Protein AF-A0A3C0P037-F1 (afdb_monomer)

pLDDT: mean 93.6, std 6.05, range [65.19, 98.56]

Sequence (70 aa):
YGAQGGQGKDLVHFFNEDGLGAIVNSSRGIIAAYKQDKYAEYGEDNFAEASRAAVIDMKEDISTALEAAK

Secondary structure (DSSP, 8-state):
--TTS--GGGTGGGS-TTS-S-----SHHHHTGGGSGGGGGG-GGGHHHHHHHHHHHHHHHHHHHHHHT-

Solvent-accessible surface area (backbone atoms only — not comparable to full-atom values): 4054 Å² total; per-residue (Å²): 82,42,93,88,74,45,51,33,68,79,46,46,88,60,34,45,97,88,70,44,87,63,86,87,62,61,58,66,59,24,85,45,18,28,80,35,79,92,29,45,89,50,34,71,91,34,35,67,58,16,22,51,51,37,50,50,53,51,51,51,44,36,52,53,30,48,64,75,71,109

Foldseek 3Di:
DPPVPDWLLNCQVCADLVRHRDDDDDDCLQQVQLVDPVQVVCHPVNSVVSSVVSVVVRVCRNVVNNVVVD

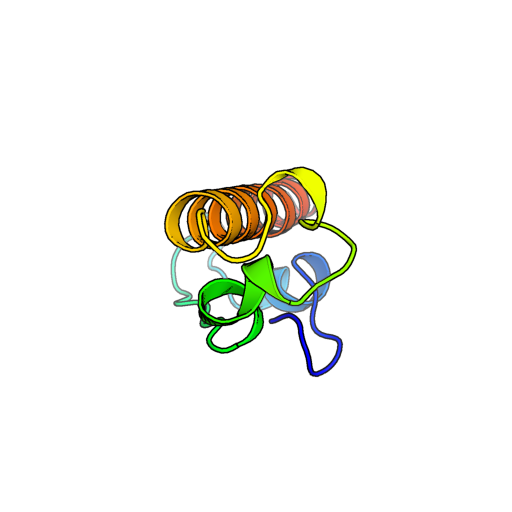Mean predicted aligned error: 2.93 Å

Structure (m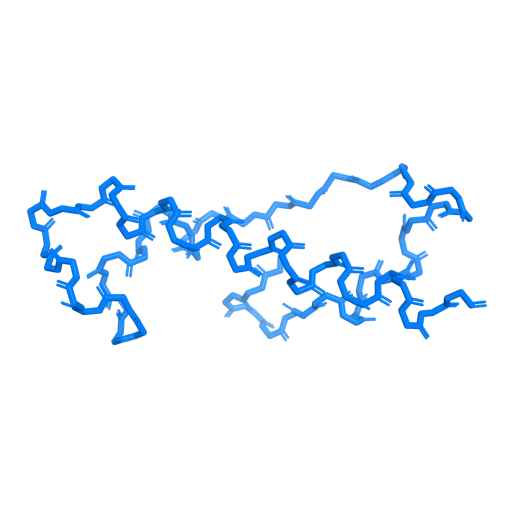mCIF, N/CA/C/O backbone):
data_AF-A0A3C0P037-F1
#
_entry.id   AF-A0A3C0P037-F1
#
loop_
_atom_site.group_PDB
_atom_site.id
_atom_site.type_symbol
_atom_site.label_atom_id
_atom_site.label_alt_id
_atom_site.label_comp_id
_atom_site.label_asym_id
_atom_site.label_entity_id
_atom_site.label_seq_id
_atom_site.pdbx_PDB_ins_code
_atom_site.Cartn_x
_atom_site.Cartn_y
_atom_site.Cartn_z
_atom_site.occupancy
_atom_site.B_iso_or_equiv
_atom_site.auth_seq_id
_atom_site.auth_comp_id
_atom_site.auth_asym_id
_atom_site.auth_atom_id
_atom_site.pdbx_PDB_model_num
ATOM 1 N N . TYR A 1 1 ? 5.200 -7.531 -1.375 1.00 75.50 1 TYR A N 1
ATOM 2 C CA . TYR A 1 1 ? 6.200 -6.756 -0.607 1.00 75.50 1 TYR A CA 1
ATOM 3 C C . TYR A 1 1 ? 5.700 -6.628 0.841 1.00 75.50 1 TYR A C 1
ATOM 5 O O . TYR A 1 1 ? 4.533 -6.930 1.080 1.00 75.50 1 TYR A O 1
ATOM 13 N N . GLY A 1 2 ? 6.532 -6.310 1.828 1.00 76.56 2 GLY A N 1
ATOM 14 C CA . GLY A 1 2 ? 6.120 -6.228 3.236 1.00 76.56 2 GLY A CA 1
ATOM 15 C C . GLY A 1 2 ? 6.482 -7.473 4.046 1.00 76.56 2 GLY A C 1
ATOM 16 O O . GLY A 1 2 ? 7.649 -7.815 4.109 1.00 76.56 2 GLY A O 1
ATOM 17 N N . ALA A 1 3 ? 5.511 -8.161 4.661 1.00 65.19 3 ALA A N 1
ATOM 18 C CA . ALA A 1 3 ? 5.691 -9.136 5.761 1.00 65.19 3 ALA A CA 1
ATOM 19 C C . ALA A 1 3 ? 6.728 -10.279 5.586 1.00 65.19 3 ALA A C 1
ATOM 21 O O . ALA A 1 3 ? 7.032 -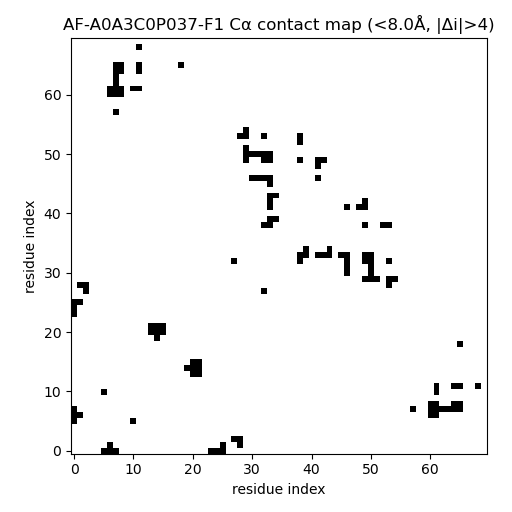10.962 6.557 1.00 65.19 3 ALA A O 1
ATOM 22 N N . GLN A 1 4 ? 7.251 -10.509 4.377 1.00 75.69 4 GLN A N 1
ATOM 23 C CA . GLN A 1 4 ? 8.349 -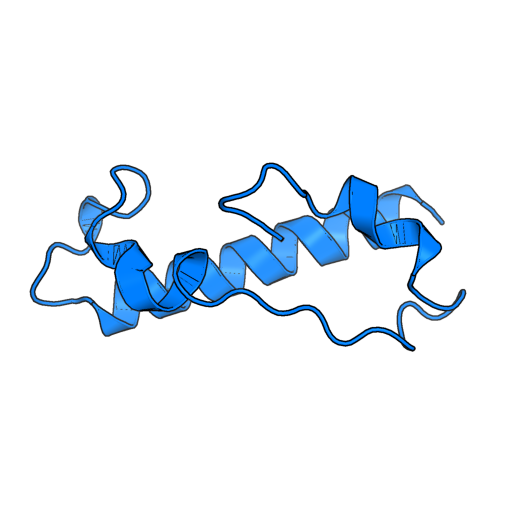11.450 4.093 1.00 75.69 4 GLN A CA 1
ATOM 24 C C . GLN A 1 4 ? 9.705 -10.748 3.851 1.00 75.69 4 GLN A C 1
ATOM 26 O O . GLN A 1 4 ? 10.642 -11.370 3.370 1.00 75.69 4 GLN A O 1
ATOM 31 N N . GLY A 1 5 ? 9.808 -9.451 4.153 1.00 79.00 5 GLY A N 1
ATOM 32 C CA . GLY A 1 5 ? 11.025 -8.640 4.074 1.00 79.00 5 GLY A CA 1
ATOM 33 C C . GLY A 1 5 ? 11.204 -7.799 2.804 1.00 79.00 5 GLY A C 1
ATOM 34 O O . GLY A 1 5 ? 12.074 -6.940 2.800 1.00 79.00 5 GLY A O 1
ATOM 35 N N . GLY A 1 6 ? 10.403 -7.993 1.750 1.00 84.56 6 GLY A N 1
ATOM 36 C CA . GLY A 1 6 ? 10.585 -7.255 0.487 1.00 84.56 6 GLY A CA 1
ATOM 37 C C . GLY A 1 6 ? 10.162 -5.781 0.566 1.00 84.56 6 GLY A C 1
ATOM 38 O O . GLY A 1 6 ? 9.043 -5.496 0.996 1.00 84.56 6 GLY A O 1
ATOM 39 N N . GLN A 1 7 ? 11.017 -4.874 0.102 1.00 91.44 7 GLN A N 1
ATOM 40 C CA . GLN A 1 7 ? 10.850 -3.412 0.093 1.00 91.44 7 GLN A CA 1
ATOM 41 C C . GLN A 1 7 ? 10.813 -2.863 -1.343 1.00 91.44 7 GLN A C 1
ATOM 43 O O . GLN A 1 7 ? 11.184 -3.572 -2.275 1.00 91.44 7 GLN A O 1
ATOM 48 N N . GLY A 1 8 ? 10.416 -1.601 -1.538 1.00 92.94 8 GLY A N 1
ATOM 49 C CA . GLY A 1 8 ? 10.351 -0.952 -2.854 1.00 92.94 8 GLY A CA 1
ATOM 50 C C . GLY A 1 8 ? 11.642 -1.078 -3.670 1.00 92.94 8 GLY A C 1
ATOM 51 O O . GLY A 1 8 ? 11.593 -1.426 -4.849 1.00 92.94 8 GLY A O 1
ATOM 52 N N . LYS A 1 9 ? 12.808 -0.913 -3.029 1.00 94.38 9 LYS A N 1
ATOM 53 C CA . LYS A 1 9 ? 14.134 -1.070 -3.665 1.00 94.38 9 LYS A CA 1
ATOM 54 C C . LYS A 1 9 ? 14.367 -2.459 -4.273 1.00 94.38 9 LYS A C 1
ATOM 56 O O . LYS A 1 9 ? 15.047 -2.575 -5.284 1.00 94.38 9 LYS A O 1
ATOM 61 N N . ASP A 1 10 ? 13.785 -3.501 -3.678 1.00 93.75 10 ASP A N 1
ATOM 62 C CA . ASP A 1 10 ? 13.937 -4.880 -4.150 1.00 93.75 10 ASP A CA 1
ATOM 63 C C . ASP A 1 10 ? 13.052 -5.143 -5.376 1.00 93.75 10 ASP A C 1
ATOM 65 O O . ASP A 1 10 ? 13.176 -6.182 -6.024 1.00 93.75 10 ASP A O 1
ATOM 69 N N . LEU A 1 11 ? 12.130 -4.220 -5.682 1.00 93.12 11 LEU A N 1
ATOM 70 C CA . LEU A 1 11 ? 11.163 -4.367 -6.759 1.00 93.12 11 LEU A CA 1
ATOM 71 C C . LEU A 1 11 ? 11.576 -3.675 -8.057 1.00 93.12 11 LEU A C 1
ATOM 73 O O . LEU A 1 11 ? 10.998 -3.990 -9.092 1.00 93.12 11 LEU A O 1
ATOM 77 N N . VAL A 1 12 ? 12.546 -2.757 -8.010 1.00 94.38 12 VAL A N 1
ATOM 78 C CA . VAL A 1 12 ? 12.933 -1.877 -9.128 1.00 94.38 12 VAL A CA 1
ATOM 79 C C . VAL A 1 12 ? 13.134 -2.657 -10.429 1.00 94.38 12 VAL A C 1
ATOM 81 O O . VAL A 1 12 ? 12.608 -2.273 -11.467 1.00 94.38 12 VAL A O 1
ATOM 84 N N . HIS A 1 13 ? 13.823 -3.798 -10.367 1.00 94.44 13 HIS A N 1
ATOM 85 C CA . HIS A 1 13 ? 14.152 -4.613 -11.540 1.00 94.44 13 HIS A CA 1
ATOM 86 C C . HIS A 1 13 ? 12.965 -5.373 -12.159 1.00 94.44 13 HIS A C 1
ATOM 88 O O . HIS A 1 13 ? 13.135 -6.011 -13.194 1.00 94.44 13 HIS A O 1
ATOM 94 N N . PHE A 1 14 ? 11.782 -5.348 -11.536 1.00 95.00 14 PHE A N 1
ATOM 95 C CA . PHE A 1 14 ? 10.561 -5.933 -12.104 1.00 95.00 14 PHE A CA 1
ATOM 96 C C . PHE A 1 14 ? 9.743 -4.935 -12.924 1.00 95.00 14 PHE A C 1
ATOM 98 O O . PHE A 1 14 ? 8.818 -5.353 -13.620 1.00 95.00 14 PHE A O 1
ATOM 105 N N . PHE A 1 15 ? 10.043 -3.639 -12.823 1.00 96.56 15 PHE A N 1
ATOM 106 C CA . PHE A 1 15 ? 9.386 -2.606 -13.610 1.00 96.56 15 PHE A CA 1
ATOM 107 C C . PHE A 1 15 ? 10.149 -2.360 -14.915 1.00 96.56 15 PHE A C 1
ATOM 109 O O . PHE A 1 15 ? 11.362 -2.543 -15.002 1.00 96.56 15 PHE A O 1
ATOM 116 N N . ASN A 1 16 ? 9.415 -1.929 -15.933 1.00 95.19 16 ASN A N 1
ATOM 117 C CA . ASN A 1 16 ? 9.972 -1.381 -17.159 1.00 95.19 16 ASN A CA 1
ATOM 118 C C . ASN A 1 16 ? 10.643 -0.023 -16.877 1.00 95.19 16 ASN A C 1
ATOM 120 O O . ASN A 1 16 ? 10.413 0.596 -15.838 1.00 95.19 16 ASN A O 1
ATOM 124 N N . GLU A 1 17 ? 11.406 0.489 -17.845 1.00 91.75 17 GLU A N 1
ATOM 125 C CA . GLU A 1 17 ? 12.079 1.798 -17.754 1.00 91.75 17 GLU A CA 1
ATOM 126 C C . GLU A 1 17 ? 11.109 2.977 -17.525 1.00 91.75 17 GLU A C 1
ATOM 128 O O . GLU A 1 17 ? 11.488 4.001 -16.962 1.00 91.75 17 GLU A O 1
ATOM 133 N N . ASP A 1 18 ? 9.840 2.832 -17.921 1.00 93.06 18 ASP A N 1
ATOM 134 C CA . ASP A 1 18 ? 8.775 3.818 -17.697 1.00 93.06 18 ASP A CA 1
ATOM 135 C C . ASP A 1 18 ? 8.095 3.699 -16.317 1.00 93.06 18 ASP A C 1
ATOM 137 O O . ASP A 1 18 ? 7.172 4.456 -16.010 1.00 93.06 18 ASP A O 1
ATOM 141 N N . GLY A 1 19 ? 8.540 2.765 -15.470 1.00 92.81 19 GLY A N 1
ATOM 142 C CA . GLY A 1 19 ? 7.956 2.492 -14.157 1.00 92.81 19 GLY A CA 1
ATOM 143 C C . GLY A 1 19 ? 6.654 1.684 -14.197 1.00 92.81 19 GLY A C 1
ATOM 144 O O . GLY A 1 19 ? 5.974 1.582 -13.174 1.00 92.81 19 GLY A O 1
ATOM 145 N N . LEU A 1 20 ? 6.279 1.109 -15.346 1.00 94.00 20 LEU A N 1
ATOM 146 C CA . LEU A 1 20 ? 5.128 0.209 -15.498 1.00 94.00 20 LEU A CA 1
ATOM 147 C C . LEU A 1 20 ? 5.571 -1.266 -15.544 1.00 94.00 20 LEU A C 1
ATOM 149 O O . LEU A 1 20 ? 6.714 -1.600 -15.255 1.00 94.00 20 LEU A O 1
ATOM 153 N N . GLY A 1 21 ? 4.658 -2.183 -15.878 1.00 95.19 21 GLY A N 1
ATOM 154 C CA . GLY A 1 21 ? 4.989 -3.591 -16.157 1.00 95.19 21 GLY A CA 1
ATOM 155 C C . GLY A 1 21 ? 4.911 -4.554 -14.968 1.00 95.19 21 GLY A C 1
ATOM 156 O O . GLY A 1 21 ? 4.860 -5.763 -15.186 1.00 95.19 21 GLY A O 1
ATOM 157 N N . ALA A 1 22 ? 4.791 -4.055 -13.734 1.00 95.44 22 ALA A N 1
ATOM 158 C CA . ALA A 1 22 ? 4.622 -4.889 -12.543 1.00 95.44 22 ALA A CA 1
ATOM 159 C C . ALA A 1 22 ? 3.308 -4.608 -11.798 1.00 95.44 22 ALA A C 1
ATOM 161 O O . ALA A 1 22 ? 2.874 -3.465 -11.657 1.00 95.44 22 ALA A O 1
ATOM 162 N N . ILE A 1 23 ? 2.699 -5.669 -11.256 1.00 94.81 23 ILE A N 1
ATOM 163 C CA . ILE A 1 23 ? 1.599 -5.584 -10.286 1.00 94.81 23 ILE A CA 1
ATOM 164 C C . ILE A 1 23 ? 2.139 -6.038 -8.936 1.00 94.81 23 ILE A C 1
ATOM 166 O O . ILE A 1 23 ? 2.486 -7.205 -8.749 1.00 94.81 23 ILE A O 1
ATOM 170 N N . VAL A 1 24 ? 2.190 -5.121 -7.973 1.00 93.94 24 VAL A N 1
ATOM 171 C CA . VAL A 1 24 ? 2.713 -5.414 -6.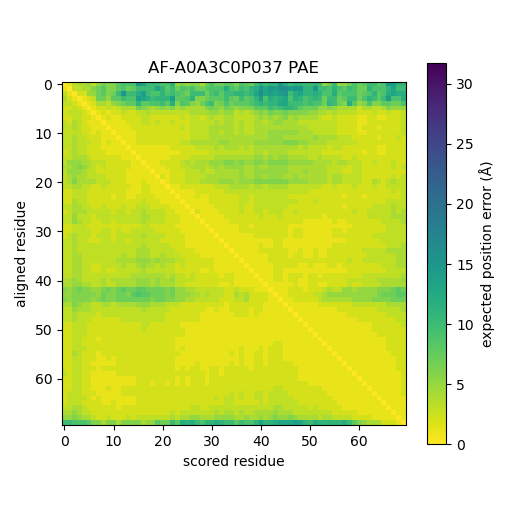638 1.00 93.94 24 VAL A CA 1
ATOM 172 C C . VAL A 1 24 ? 1.562 -5.734 -5.694 1.00 93.94 24 VAL A C 1
ATOM 174 O O . VAL A 1 24 ? 0.669 -4.920 -5.476 1.00 93.94 24 VAL A O 1
ATOM 177 N N . ASN A 1 25 ? 1.597 -6.923 -5.093 1.00 93.56 25 ASN A N 1
ATOM 178 C CA . ASN A 1 25 ? 0.635 -7.322 -4.071 1.00 93.56 25 ASN A C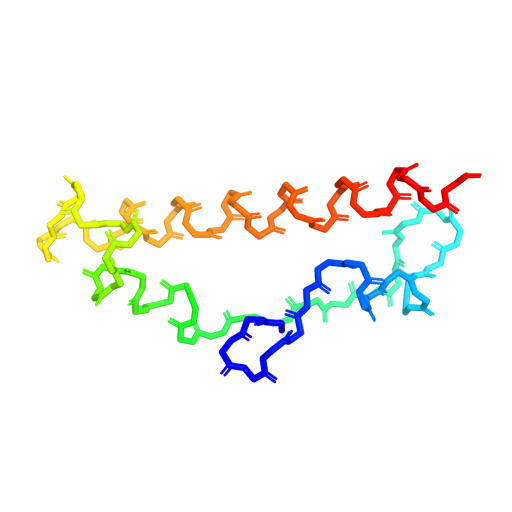A 1
ATOM 179 C C . ASN A 1 25 ? 1.153 -7.055 -2.645 1.00 93.56 25 ASN A C 1
ATOM 181 O O . ASN A 1 25 ? 2.319 -7.318 -2.314 1.00 93.56 25 ASN A O 1
ATOM 185 N N . SER A 1 26 ? 0.236 -6.608 -1.783 1.00 92.31 26 SER A N 1
ATOM 186 C CA . SER A 1 26 ? 0.352 -6.662 -0.326 1.00 92.31 26 SER A CA 1
ATOM 187 C C . SER A 1 26 ? -1.008 -6.979 0.281 1.00 92.31 26 SER A C 1
ATOM 189 O O . SER A 1 26 ? -1.967 -6.237 0.116 1.00 92.31 26 SER A O 1
ATOM 191 N N . SER A 1 27 ? -1.110 -8.129 0.943 1.00 92.50 27 SER A N 1
ATOM 192 C CA . SER A 1 27 ? -2.348 -8.566 1.592 1.00 92.50 27 SER A CA 1
ATOM 193 C C . SER A 1 27 ? -2.366 -8.094 3.047 1.00 92.50 27 SER A C 1
ATOM 195 O O . SER A 1 27 ? -2.758 -6.964 3.323 1.00 92.50 27 SER A O 1
ATOM 197 N N . ARG A 1 28 ? -1.867 -8.910 3.987 1.00 92.56 28 ARG A N 1
ATOM 198 C CA . ARG A 1 28 ? -1.850 -8.606 5.434 1.00 92.56 28 ARG A CA 1
ATOM 199 C C . ARG A 1 28 ? -1.177 -7.279 5.795 1.00 92.56 28 ARG A C 1
ATOM 201 O O . ARG A 1 28 ? -1.568 -6.678 6.786 1.00 92.56 28 ARG A O 1
ATOM 208 N N . GLY A 1 29 ? -0.213 -6.817 4.994 1.00 92.69 29 GLY A N 1
ATOM 209 C CA . GLY A 1 29 ? 0.414 -5.508 5.193 1.00 92.69 29 GLY A CA 1
ATOM 210 C C . GLY A 1 29 ? -0.580 -4.344 5.121 1.00 92.69 29 GLY A C 1
ATOM 211 O O . GLY A 1 29 ? -0.371 -3.350 5.802 1.00 92.69 29 GLY A O 1
ATOM 212 N N . ILE A 1 30 ? -1.669 -4.509 4.360 1.00 95.44 30 ILE A N 1
ATOM 213 C CA . ILE A 1 30 ? -2.753 -3.534 4.205 1.00 95.44 30 ILE A CA 1
ATOM 214 C C . ILE A 1 30 ? -3.961 -3.932 5.062 1.00 95.44 30 ILE A C 1
ATOM 216 O O . ILE A 1 30 ? -4.348 -3.192 5.955 1.00 95.44 30 ILE A O 1
ATOM 220 N N . ILE A 1 31 ? -4.537 -5.124 4.853 1.00 95.62 31 ILE A N 1
ATOM 221 C CA . ILE A 1 31 ? -5.834 -5.491 5.469 1.00 95.62 31 ILE A CA 1
ATOM 222 C C . ILE A 1 31 ? -5.765 -5.691 6.990 1.00 95.62 31 ILE A C 1
ATOM 224 O O . ILE A 1 31 ? -6.793 -5.730 7.658 1.00 95.62 31 ILE A O 1
ATOM 228 N N . ALA A 1 32 ? -4.560 -5.870 7.535 1.00 95.38 32 ALA A N 1
ATOM 229 C CA . ALA A 1 32 ? -4.313 -5.976 8.969 1.00 95.38 32 ALA A CA 1
ATOM 230 C C . ALA A 1 32 ? -3.426 -4.827 9.475 1.00 95.38 32 ALA A C 1
ATOM 232 O O . ALA A 1 32 ? -2.778 -4.969 10.509 1.00 95.38 32 ALA A O 1
ATOM 233 N N . ALA A 1 33 ? -3.377 -3.700 8.752 1.00 96.25 33 ALA A N 1
ATOM 234 C CA . ALA A 1 33 ? -2.605 -2.521 9.141 1.00 96.25 33 ALA A CA 1
ATOM 235 C C . ALA A 1 33 ? -2.972 -2.029 10.548 1.00 96.25 33 ALA A C 1
ATOM 237 O O . ALA A 1 33 ? -2.084 -1.781 11.349 1.00 96.25 33 ALA A O 1
ATOM 238 N N . TYR A 1 34 ? -4.259 -2.019 10.900 1.00 97.12 34 TYR A N 1
ATOM 239 C CA . TYR A 1 34 ? -4.751 -1.609 12.225 1.00 97.12 34 TYR A CA 1
ATOM 240 C C . TYR A 1 34 ? -4.182 -2.408 13.412 1.00 97.12 34 TYR A C 1
ATOM 242 O O . TYR A 1 34 ? -4.293 -1.970 14.549 1.00 97.12 34 TYR A O 1
ATOM 250 N N . LYS A 1 35 ? -3.570 -3.575 13.163 1.00 95.81 35 LYS A N 1
ATOM 251 C CA . LYS A 1 35 ? -2.898 -4.400 14.182 1.00 95.81 35 LYS A CA 1
ATOM 252 C C . LYS A 1 35 ? -1.400 -4.120 14.309 1.00 95.81 35 LYS A C 1
ATOM 254 O O . LYS A 1 35 ? -0.735 -4.777 15.102 1.00 95.81 35 LYS A O 1
ATOM 259 N N . GLN A 1 36 ? -0.842 -3.249 13.473 1.00 94.00 36 GLN A N 1
ATOM 260 C CA . GLN A 1 36 ? 0.583 -2.926 13.479 1.00 94.00 36 GLN A CA 1
ATOM 261 C C . GLN A 1 36 ? 0.813 -1.650 14.285 1.00 94.00 36 GLN A C 1
ATOM 263 O O . GLN A 1 36 ? 0.119 -0.658 14.071 1.00 94.00 36 GLN A O 1
ATOM 268 N N . ASP A 1 37 ? 1.856 -1.642 15.116 1.00 95.94 37 ASP A N 1
ATOM 269 C CA . ASP A 1 37 ? 2.220 -0.488 15.953 1.00 95.94 37 ASP A CA 1
ATOM 270 C C . ASP A 1 37 ? 2.393 0.805 15.142 1.00 95.94 37 ASP A C 1
ATOM 272 O O . ASP A 1 37 ? 2.046 1.888 15.607 1.00 95.94 37 ASP A O 1
ATOM 276 N N . LYS A 1 38 ? 2.862 0.687 13.890 1.00 95.62 38 LYS A N 1
ATOM 277 C CA . LYS A 1 38 ? 3.015 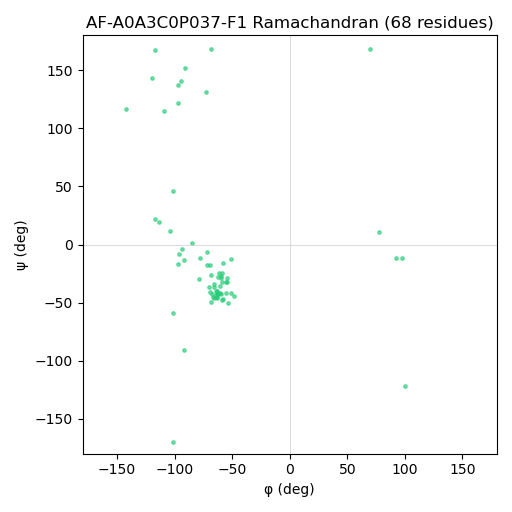1.811 12.955 1.00 95.62 38 LYS A CA 1
ATOM 278 C C . LYS A 1 38 ? 1.713 2.593 12.732 1.00 95.62 38 LYS A C 1
ATOM 280 O O . LYS A 1 38 ? 1.771 3.794 12.512 1.00 95.62 38 LYS A O 1
ATOM 285 N N . TYR A 1 39 ? 0.565 1.921 12.783 1.00 97.19 39 TYR A N 1
ATOM 286 C CA . TYR A 1 39 ? -0.753 2.503 12.519 1.00 97.19 39 TYR A CA 1
ATOM 287 C C . TYR A 1 39 ? -1.630 2.525 13.782 1.00 97.19 39 TYR A C 1
ATOM 289 O O . TYR A 1 39 ? -2.851 2.640 13.691 1.00 97.19 39 TYR A O 1
ATOM 297 N N . ALA A 1 40 ? -1.026 2.416 14.971 1.00 96.56 40 ALA A N 1
ATOM 298 C CA . ALA A 1 40 ? -1.758 2.383 16.236 1.00 96.56 40 ALA A CA 1
ATOM 299 C C . ALA A 1 40 ? -2.574 3.663 16.496 1.00 96.56 40 ALA A C 1
ATOM 301 O O . ALA A 1 40 ? -3.575 3.609 17.206 1.00 96.56 40 ALA A O 1
ATOM 302 N N . GLU A 1 41 ? -2.190 4.796 15.894 1.00 97.19 41 GLU A N 1
ATOM 303 C CA . GLU A 1 41 ? -2.900 6.079 16.019 1.00 97.19 41 GLU A CA 1
ATOM 304 C C . GLU A 1 41 ? -4.353 6.032 15.523 1.00 97.19 41 GLU A C 1
ATOM 306 O O . GLU A 1 41 ? -5.195 6.779 16.016 1.00 97.19 41 GLU A O 1
ATOM 311 N N . TYR A 1 42 ? -4.658 5.136 14.579 1.00 96.56 42 TYR A N 1
ATOM 312 C CA . TYR A 1 42 ? -6.009 4.970 14.053 1.00 96.56 42 TYR A CA 1
ATOM 313 C C . TYR A 1 42 ? -6.879 4.146 15.014 1.00 96.56 42 TYR A C 1
ATOM 315 O O . TYR A 1 42 ? -8.080 4.371 15.104 1.00 96.56 42 TYR A O 1
ATOM 323 N N . GLY A 1 43 ? -6.296 3.228 15.786 1.00 92.31 43 GLY A N 1
ATOM 324 C CA . GLY A 1 43 ? -7.050 2.284 16.615 1.00 92.31 43 GLY A CA 1
ATOM 325 C C . GLY A 1 43 ? -7.812 1.226 15.800 1.00 92.31 43 GLY A C 1
ATOM 326 O O . GLY A 1 43 ? -7.935 1.312 14.578 1.00 92.31 43 GLY A O 1
ATOM 327 N N . GLU A 1 44 ? -8.317 0.193 16.483 1.00 92.38 44 GLU A N 1
ATOM 328 C CA . GLU A 1 44 ? -8.938 -0.966 15.818 1.00 92.38 44 GLU A CA 1
ATOM 329 C C . GLU A 1 44 ? -10.242 -0.621 15.077 1.00 92.38 44 GLU A C 1
ATOM 331 O O . GLU A 1 44 ? -10.503 -1.180 14.010 1.00 92.38 44 GLU A O 1
ATOM 336 N N . ASP A 1 45 ? -11.024 0.330 15.598 1.00 96.19 45 ASP A N 1
ATOM 337 C CA . ASP A 1 45 ? -12.298 0.751 14.998 1.00 96.19 45 ASP A CA 1
ATOM 338 C C . ASP A 1 45 ? -12.111 1.494 13.662 1.00 96.19 45 ASP A C 1
ATOM 340 O O . ASP A 1 45 ? -12.984 1.432 12.797 1.00 96.19 45 ASP A O 1
ATOM 344 N N . ASN A 1 46 ? -10.952 2.133 13.447 1.00 97.19 46 ASN A N 1
ATOM 345 C CA . ASN A 1 46 ? -10.627 2.878 12.222 1.00 97.19 46 ASN A CA 1
ATOM 346 C C . ASN A 1 46 ? -9.704 2.058 11.301 1.00 97.19 46 ASN A C 1
ATOM 348 O O . ASN A 1 46 ? -8.679 2.520 10.784 1.00 97.19 46 ASN A O 1
ATOM 352 N N . PHE A 1 47 ? -10.049 0.782 11.105 1.00 97.31 47 PHE A N 1
ATOM 353 C CA . PHE A 1 47 ? -9.258 -0.137 10.285 1.00 97.31 47 PHE A CA 1
ATOM 354 C C . PHE A 1 47 ? -9.150 0.296 8.816 1.00 97.31 47 PHE A C 1
ATOM 356 O O . PHE A 1 47 ? -8.170 -0.043 8.140 1.00 97.31 47 PHE A O 1
ATOM 363 N N . ALA A 1 48 ? -10.144 1.027 8.303 1.00 98.19 48 ALA A N 1
ATOM 364 C CA . ALA A 1 48 ? -10.149 1.532 6.936 1.00 98.19 48 ALA A CA 1
ATOM 365 C C . ALA A 1 48 ? -9.087 2.626 6.750 1.00 98.19 48 ALA A C 1
ATOM 367 O O . ALA A 1 48 ? -8.354 2.622 5.760 1.00 98.19 48 ALA A O 1
ATOM 368 N N . GLU A 1 49 ? -8.948 3.512 7.731 1.00 98.56 49 GLU A N 1
ATOM 369 C CA . GLU A 1 49 ? -7.962 4.584 7.786 1.00 98.56 49 GLU A CA 1
ATOM 370 C C . GLU A 1 49 ? -6.550 4.012 7.914 1.00 98.56 49 GLU A C 1
ATOM 372 O O . GLU A 1 49 ? -5.672 4.382 7.132 1.00 98.56 49 GLU A O 1
ATOM 377 N N . ALA A 1 50 ? -6.351 3.026 8.795 1.00 98.38 50 ALA A N 1
ATOM 378 C CA . ALA A 1 50 ? -5.082 2.307 8.895 1.00 98.38 50 ALA A CA 1
ATOM 379 C C . ALA A 1 50 ? -4.713 1.607 7.572 1.00 98.38 50 ALA A C 1
ATOM 381 O O . ALA A 1 50 ? -3.573 1.678 7.114 1.00 98.38 50 ALA A O 1
ATOM 382 N N . SER A 1 51 ? -5.686 0.968 6.910 1.00 98.12 51 SER A N 1
ATOM 383 C CA . SER A 1 51 ? -5.475 0.337 5.597 1.00 98.12 51 SER A CA 1
ATOM 384 C C . SER A 1 51 ? -5.107 1.371 4.529 1.00 98.12 51 SER A C 1
ATOM 386 O O . SER A 1 51 ? -4.227 1.128 3.702 1.00 98.12 51 SER A O 1
ATOM 388 N N . ARG A 1 52 ? -5.751 2.545 4.549 1.00 98.38 52 ARG A N 1
ATOM 389 C CA . ARG A 1 52 ? -5.449 3.657 3.641 1.00 98.38 52 ARG A CA 1
ATOM 390 C C . ARG A 1 52 ? -4.032 4.182 3.858 1.00 98.38 52 ARG A C 1
ATOM 392 O O . ARG A 1 52 ? -3.324 4.380 2.873 1.00 98.38 52 ARG A O 1
ATOM 399 N N . ALA A 1 53 ? -3.620 4.381 5.108 1.00 98.44 53 ALA A N 1
ATOM 400 C CA . ALA A 1 53 ? -2.261 4.793 5.449 1.00 98.44 53 ALA A CA 1
ATOM 401 C C . ALA A 1 53 ? -1.233 3.780 4.923 1.00 98.44 53 ALA A C 1
ATOM 403 O O . ALA A 1 53 ? -0.309 4.157 4.208 1.00 98.44 53 ALA A O 1
ATOM 404 N N . ALA A 1 54 ? -1.473 2.483 5.136 1.00 97.12 54 ALA A N 1
ATOM 405 C CA . ALA A 1 54 ? -0.592 1.432 4.635 1.00 97.12 54 ALA A CA 1
ATOM 406 C C . ALA A 1 54 ? -0.449 1.411 3.102 1.00 97.12 54 ALA A C 1
ATOM 408 O O . ALA A 1 54 ? 0.633 1.132 2.585 1.00 97.12 54 ALA A O 1
ATOM 409 N N . VAL A 1 55 ? -1.516 1.719 2.356 1.00 97.44 55 VAL A N 1
ATOM 410 C CA . VAL A 1 55 ? -1.463 1.841 0.886 1.00 97.44 55 VAL A CA 1
ATOM 411 C C . VAL A 1 55 ? -0.688 3.085 0.444 1.00 97.44 55 VAL A C 1
ATOM 413 O O . VAL A 1 55 ? 0.010 3.043 -0.569 1.00 97.44 55 VAL A O 1
ATOM 416 N N . ILE A 1 56 ? -0.801 4.196 1.171 1.00 98.19 56 ILE A N 1
ATOM 417 C CA . ILE A 1 56 ? -0.039 5.414 0.865 1.00 98.19 56 ILE A CA 1
ATOM 418 C C . ILE A 1 56 ? 1.452 5.160 1.085 1.00 98.19 56 ILE A C 1
ATOM 420 O O . ILE A 1 56 ? 2.240 5.419 0.178 1.00 98.19 56 ILE A O 1
ATOM 424 N N . ASP A 1 57 ? 1.813 4.543 2.207 1.00 97.06 57 ASP A N 1
ATOM 425 C CA . ASP A 1 57 ? 3.195 4.166 2.505 1.00 97.06 57 ASP A CA 1
ATOM 426 C C . ASP A 1 57 ? 3.758 3.185 1.469 1.00 97.06 57 ASP A C 1
ATOM 428 O O . ASP A 1 57 ? 4.895 3.328 1.028 1.00 97.06 57 ASP A O 1
ATOM 432 N N . MET A 1 58 ? 2.953 2.200 1.039 1.00 96.38 58 MET A N 1
ATOM 433 C CA . MET A 1 58 ? 3.300 1.294 -0.064 1.00 96.38 58 MET A CA 1
ATOM 434 C C . MET A 1 58 ? 3.676 2.059 -1.328 1.00 96.38 58 MET A C 1
ATOM 436 O O . MET A 1 58 ? 4.678 1.756 -1.976 1.00 96.38 58 MET A O 1
ATOM 440 N N . LYS A 1 59 ? 2.821 3.008 -1.712 1.00 96.56 59 LYS A N 1
ATOM 441 C CA . LYS A 1 59 ? 3.002 3.802 -2.919 1.00 96.56 59 LYS A CA 1
ATOM 442 C C . LYS A 1 59 ? 4.270 4.643 -2.810 1.00 96.56 59 LYS A C 1
ATOM 444 O O . LYS A 1 59 ? 5.040 4.670 -3.762 1.00 96.56 59 LYS A O 1
ATOM 449 N N . GLU A 1 60 ? 4.486 5.304 -1.677 1.00 97.50 60 GLU A N 1
ATOM 450 C CA . GLU A 1 60 ? 5.653 6.160 -1.458 1.00 97.50 60 GLU A CA 1
ATOM 451 C C . GLU A 1 60 ? 6.967 5.368 -1.479 1.00 97.50 60 GLU A C 1
ATOM 453 O O . GLU A 1 60 ? 7.905 5.782 -2.158 1.00 97.50 60 GLU A O 1
ATOM 458 N N . ASP A 1 61 ? 7.013 4.199 -0.832 1.00 96.75 61 ASP A N 1
ATOM 459 C CA . ASP A 1 61 ? 8.174 3.295 -0.840 1.00 96.75 61 ASP A CA 1
ATOM 460 C C . A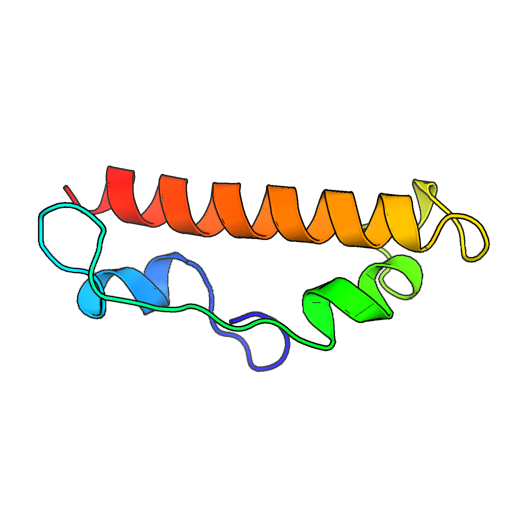SP A 1 61 ? 8.545 2.854 -2.268 1.00 96.75 61 ASP A C 1
ATOM 462 O O . ASP A 1 61 ? 9.699 2.955 -2.686 1.00 96.75 61 ASP A O 1
ATOM 466 N N . ILE A 1 62 ? 7.554 2.427 -3.060 1.00 96.25 62 ILE A N 1
ATOM 467 C CA . ILE A 1 62 ? 7.772 1.988 -4.446 1.00 96.25 62 ILE A CA 1
ATOM 468 C C . ILE A 1 62 ? 8.164 3.165 -5.344 1.00 96.25 62 ILE A C 1
ATOM 470 O O . ILE A 1 62 ? 9.141 3.068 -6.082 1.00 96.25 62 ILE A O 1
ATOM 474 N N . SER A 1 63 ? 7.426 4.278 -5.298 1.00 95.94 63 SER A N 1
ATOM 475 C CA . SER A 1 63 ? 7.707 5.439 -6.148 1.00 95.94 63 SER A CA 1
ATOM 476 C C . SER A 1 63 ? 9.083 6.032 -5.851 1.00 95.94 63 SER A C 1
ATOM 478 O O . SER A 1 63 ? 9.826 6.311 -6.784 1.00 95.94 63 SER A O 1
ATOM 480 N N . THR A 1 64 ? 9.464 6.152 -4.578 1.00 97.19 64 THR A N 1
ATOM 481 C CA . THR A 1 64 ? 10.794 6.652 -4.196 1.00 97.19 64 THR A CA 1
ATOM 482 C C . THR A 1 64 ? 11.902 5.729 -4.698 1.00 97.19 64 THR A C 1
ATOM 484 O O 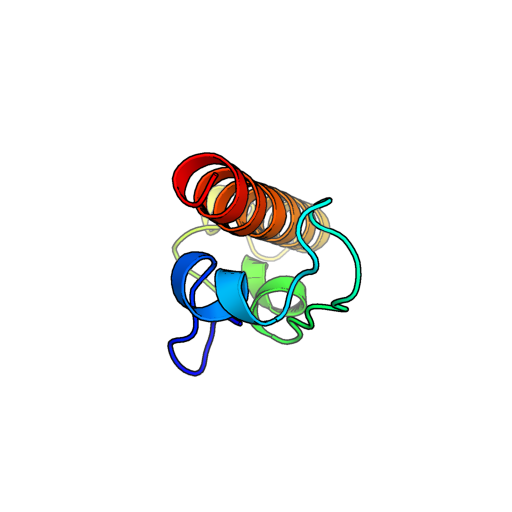. THR A 1 64 ? 12.910 6.206 -5.213 1.00 97.19 64 THR A O 1
ATOM 487 N N . ALA A 1 65 ? 11.714 4.409 -4.598 1.00 96.25 65 ALA A N 1
ATOM 488 C CA . ALA A 1 65 ? 12.679 3.442 -5.108 1.00 96.25 65 ALA A CA 1
ATOM 489 C C . ALA A 1 65 ? 12.838 3.506 -6.636 1.00 96.25 65 ALA A C 1
ATOM 491 O O . ALA A 1 65 ? 13.960 3.418 -7.130 1.00 96.25 65 ALA A O 1
ATOM 492 N N . LEU A 1 66 ? 11.738 3.680 -7.375 1.00 96.00 66 LEU A N 1
ATOM 493 C CA . LEU A 1 66 ? 11.773 3.828 -8.832 1.00 96.00 66 LEU A CA 1
ATOM 494 C C . LEU A 1 66 ? 12.441 5.135 -9.264 1.00 96.00 66 LEU A C 1
ATOM 496 O O . LEU A 1 66 ? 13.251 5.112 -10.183 1.00 96.00 66 LEU A O 1
ATOM 500 N N . GLU A 1 67 ? 12.153 6.257 -8.598 1.00 95.81 67 GLU A N 1
ATOM 501 C CA . GLU A 1 67 ? 12.822 7.528 -8.905 1.00 95.81 67 GLU A CA 1
ATOM 502 C C . GLU A 1 67 ? 14.321 7.486 -8.582 1.00 95.81 67 GLU A C 1
ATOM 504 O O . GLU A 1 67 ? 15.116 8.036 -9.334 1.00 95.81 67 GLU A O 1
ATOM 509 N N . ALA A 1 68 ? 14.727 6.805 -7.506 1.00 94.62 68 ALA A N 1
ATOM 510 C CA . ALA A 1 68 ? 16.137 6.665 -7.136 1.00 94.62 68 ALA A CA 1
ATOM 511 C C . ALA A 1 68 ? 16.941 5.738 -8.068 1.00 94.62 68 ALA A C 1
ATOM 513 O O . ALA A 1 68 ? 18.170 5.753 -8.023 1.00 94.62 68 ALA A O 1
ATOM 514 N N . ALA A 1 69 ? 16.263 4.901 -8.855 1.00 91.12 69 ALA A N 1
ATOM 515 C CA . ALA A 1 69 ? 16.888 3.952 -9.770 1.00 91.12 69 ALA A CA 1
ATOM 516 C C . ALA A 1 69 ? 17.010 4.452 -11.219 1.00 91.12 69 ALA A C 1
ATOM 518 O O . ALA A 1 69 ? 17.634 3.765 -12.031 1.00 91.12 69 ALA A O 1
ATOM 519 N N . LYS A 1 70 ? 16.401 5.600 -11.537 1.00 85.12 70 LYS A N 1
ATOM 520 C CA . LYS A 1 70 ? 16.593 6.319 -12.804 1.00 85.12 70 LYS A CA 1
ATOM 521 C C . LYS A 1 70 ? 17.945 7.027 -12.820 1.00 85.12 70 LYS A C 1
ATOM 523 O O . LYS A 1 70 ? 18.566 7.042 -13.904 1.00 85.12 70 LYS A O 1
#

Radius of gyration: 13.19 Å; Cα contacts (8 Å, |Δi|>4): 72; chains: 1; bounding box: 29×19×34 Å